Protein AF-A0A2S2Q6R9-F1 (afdb_monomer)

Organism: NCBI:txid143950

pLDDT: mean 91.14, std 13.81, range [39.69, 98.75]

Structure (mmCIF, N/CA/C/O backbone):
data_AF-A0A2S2Q6R9-F1
#
_entry.id   AF-A0A2S2Q6R9-F1
#
loop_
_atom_site.group_PDB
_atom_site.id
_atom_site.type_symbol
_atom_site.label_atom_id
_atom_site.label_alt_id
_atom_site.label_comp_id
_atom_site.label_asym_id
_atom_site.label_entity_id
_atom_site.label_seq_id
_atom_site.pdbx_PDB_ins_code
_atom_site.Cartn_x
_atom_site.Cartn_y
_atom_site.Cartn_z
_atom_site.occupancy
_atom_site.B_iso_or_equiv
_atom_site.auth_seq_id
_atom_site.auth_comp_id
_atom_site.auth_asym_id
_atom_site.auth_atom_id
_atom_site.pdbx_PDB_model_num
ATOM 1 N N . MET A 1 1 ? 4.469 3.164 -35.649 1.00 39.69 1 MET A N 1
ATOM 2 C CA . MET A 1 1 ? 3.505 2.517 -34.738 1.00 39.69 1 MET A CA 1
ATOM 3 C C . MET A 1 1 ? 4.281 2.040 -33.529 1.00 39.69 1 MET A C 1
ATOM 5 O O . MET A 1 1 ? 4.601 0.868 -33.469 1.00 39.69 1 MET A O 1
ATOM 9 N N . TRP A 1 2 ? 4.656 2.946 -32.631 1.00 42.38 2 TRP A N 1
ATOM 10 C CA . TRP A 1 2 ? 5.251 2.589 -31.345 1.00 42.38 2 TRP A CA 1
ATOM 11 C C . TRP A 1 2 ? 4.510 3.438 -30.331 1.00 42.38 2 TRP A C 1
ATOM 13 O O . TRP A 1 2 ? 4.741 4.640 -30.240 1.00 42.38 2 TRP A O 1
ATOM 23 N N . GLU A 1 3 ? 3.502 2.844 -29.703 1.00 40.44 3 GLU A N 1
ATOM 24 C CA . GLU A 1 3 ? 2.951 3.449 -28.508 1.00 40.44 3 GLU A CA 1
ATOM 25 C C . GLU A 1 3 ? 4.045 3.351 -27.454 1.00 40.44 3 GLU A C 1
ATOM 27 O O . GLU A 1 3 ? 4.473 2.261 -27.073 1.00 40.44 3 GLU A O 1
ATOM 32 N N . ASP A 1 4 ? 4.513 4.510 -27.023 1.00 45.50 4 ASP A N 1
ATOM 33 C CA . ASP A 1 4 ? 5.282 4.679 -25.805 1.00 45.50 4 ASP A CA 1
ATOM 34 C C . ASP A 1 4 ? 4.333 4.409 -24.619 1.00 45.50 4 ASP A C 1
ATOM 36 O O . ASP A 1 4 ? 3.951 5.308 -23.871 1.00 45.50 4 ASP A O 1
ATOM 40 N N . VAL A 1 5 ? 3.826 3.174 -24.503 1.00 52.44 5 VAL A N 1
ATOM 41 C CA . VAL A 1 5 ? 3.067 2.738 -23.328 1.00 52.44 5 VAL A CA 1
ATOM 42 C C . VAL A 1 5 ? 4.094 2.333 -22.292 1.00 52.44 5 VAL A C 1
ATOM 44 O O . VAL A 1 5 ? 4.348 1.154 -22.050 1.00 52.44 5 VAL A O 1
ATOM 47 N N . THR A 1 6 ? 4.721 3.327 -21.673 1.00 59.31 6 THR A N 1
ATOM 48 C CA . THR A 1 6 ? 5.344 3.104 -20.374 1.00 59.31 6 THR A CA 1
ATOM 49 C C . THR A 1 6 ? 4.232 2.625 -19.444 1.00 59.31 6 THR A C 1
ATOM 51 O O . THR A 1 6 ? 3.336 3.378 -19.061 1.00 59.31 6 THR A O 1
ATOM 54 N N . VAL A 1 7 ? 4.206 1.319 -19.161 1.00 66.38 7 VAL A N 1
ATOM 55 C CA . VAL A 1 7 ? 3.237 0.736 -18.234 1.00 66.38 7 VAL A CA 1
ATOM 56 C C . VAL A 1 7 ? 3.441 1.433 -16.894 1.00 66.38 7 VAL A C 1
ATOM 58 O O . VAL A 1 7 ? 4.464 1.264 -16.234 1.00 66.38 7 VAL A O 1
ATOM 61 N N . ALA A 1 8 ? 2.486 2.281 -16.518 1.00 85.69 8 ALA A N 1
ATOM 62 C CA . ALA A 1 8 ? 2.578 3.047 -15.290 1.00 85.69 8 ALA A 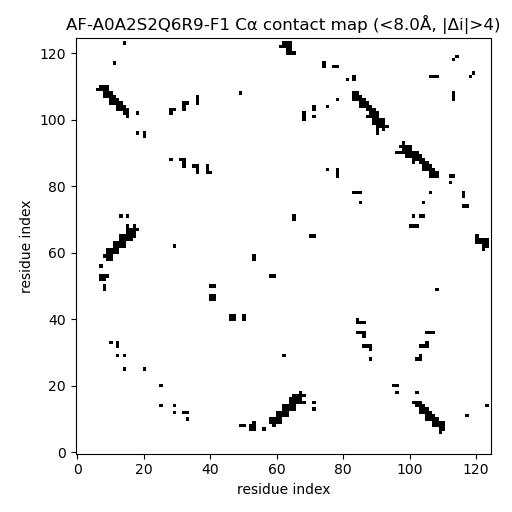CA 1
ATOM 63 C C . ALA A 1 8 ? 2.317 2.119 -14.098 1.00 85.69 8 ALA A C 1
ATOM 65 O O . ALA A 1 8 ? 1.181 1.713 -13.835 1.00 85.69 8 ALA A O 1
ATOM 66 N N . TYR A 1 9 ? 3.376 1.791 -13.365 1.00 96.06 9 TYR A N 1
ATOM 67 C CA . TYR A 1 9 ? 3.271 1.101 -12.085 1.00 96.06 9 TYR A CA 1
ATOM 68 C C . TYR A 1 9 ? 2.821 2.070 -10.992 1.00 96.06 9 TYR A C 1
ATOM 70 O O . TYR A 1 9 ? 3.076 3.278 -11.040 1.00 96.06 9 TYR A O 1
ATOM 78 N N . LYS A 1 10 ? 2.144 1.546 -9.974 1.00 97.44 10 LYS A N 1
ATOM 79 C CA . LYS A 1 10 ? 1.733 2.315 -8.800 1.00 97.44 10 LYS A CA 1
ATOM 80 C C . LYS A 1 10 ? 1.698 1.440 -7.560 1.00 97.44 10 LYS A C 1
ATOM 82 O O . LYS A 1 10 ? 1.592 0.218 -7.631 1.00 97.44 10 LYS A O 1
ATOM 87 N N . MET A 1 11 ? 1.712 2.107 -6.414 1.00 98.50 11 MET A N 1
ATOM 88 C CA . MET A 1 11 ? 1.438 1.488 -5.129 1.00 98.50 11 MET A CA 1
ATOM 89 C C . MET A 1 11 ? 0.056 1.922 -4.636 1.00 98.50 11 MET A C 1
ATOM 91 O O . MET A 1 11 ? -0.253 3.115 -4.619 1.00 98.50 11 MET A O 1
ATOM 95 N N . VAL A 1 12 ? -0.784 0.973 -4.238 1.00 98.69 12 VAL A N 1
ATOM 96 C CA . VAL A 1 12 ? -2.096 1.254 -3.643 1.00 98.69 12 VAL A CA 1
ATOM 97 C C . VAL A 1 12 ? -2.045 0.887 -2.171 1.00 98.69 12 VAL A C 1
ATOM 99 O O . VAL A 1 12 ? -1.788 -0.264 -1.838 1.00 98.69 12 VAL A O 1
ATOM 102 N N . ILE A 1 13 ? -2.288 1.864 -1.304 1.00 98.75 13 ILE A N 1
ATOM 103 C CA . ILE A 1 13 ? -2.284 1.718 0.150 1.00 98.75 13 ILE A CA 1
ATOM 104 C C . ILE A 1 13 ? -3.734 1.752 0.620 1.00 98.75 13 ILE A C 1
ATOM 106 O O . ILE A 1 13 ? -4.420 2.758 0.477 1.00 98.75 13 ILE A O 1
ATOM 110 N N . VAL A 1 14 ? -4.205 0.647 1.172 1.00 98.62 14 VAL A N 1
ATOM 111 C CA . VAL A 1 14 ? -5.545 0.477 1.718 1.00 98.62 14 VAL A CA 1
ATOM 112 C C . VAL A 1 14 ? -5.494 0.707 3.224 1.00 98.62 14 VAL A C 1
ATOM 114 O O . VAL A 1 14 ? -4.816 -0.027 3.938 1.00 98.62 14 VAL A O 1
ATOM 117 N N . MET A 1 15 ? -6.209 1.719 3.707 1.00 98.31 15 MET A N 1
ATOM 118 C CA . MET A 1 15 ? -6.267 2.099 5.118 1.00 98.31 15 MET A CA 1
ATOM 119 C C . MET A 1 15 ? -7.541 1.564 5.780 1.00 98.31 15 MET A C 1
ATOM 121 O O . MET A 1 15 ? -8.628 1.690 5.214 1.00 98.31 15 MET A O 1
ATOM 125 N N . ASN A 1 16 ? -7.427 1.003 6.985 1.00 97.31 16 ASN A N 1
ATOM 126 C CA . ASN A 1 16 ? -8.574 0.570 7.783 1.00 97.31 16 ASN A CA 1
ATOM 127 C C . ASN A 1 16 ? -9.237 1.769 8.476 1.00 97.31 16 ASN A C 1
ATOM 129 O O . ASN A 1 16 ? -8.808 2.197 9.549 1.00 97.31 16 ASN A O 1
ATOM 133 N N . THR A 1 17 ? -10.298 2.309 7.881 1.00 96.38 17 THR A N 1
ATOM 134 C CA . THR A 1 17 ? -11.014 3.461 8.448 1.00 96.38 17 THR A CA 1
ATOM 135 C C . THR A 1 17 ? -11.921 3.085 9.617 1.00 96.38 17 THR A C 1
ATOM 137 O O . THR A 1 17 ? -12.271 3.952 10.410 1.00 96.38 17 THR A O 1
ATOM 140 N N . GLY A 1 18 ? -12.228 1.796 9.805 1.00 94.88 18 GLY A N 1
ATOM 141 C CA . GLY A 1 18 ? -13.009 1.309 10.948 1.00 94.88 18 GLY A CA 1
ATOM 142 C C . GLY A 1 18 ? -12.319 1.486 12.303 1.00 94.88 18 GLY A C 1
ATOM 143 O O . GLY A 1 18 ? -12.984 1.425 13.333 1.00 94.88 18 GLY A O 1
ATOM 144 N N . LEU A 1 19 ? -11.004 1.728 12.310 1.00 93.38 19 LEU A N 1
ATOM 145 C CA . LEU A 1 19 ? -10.221 1.989 13.520 1.00 93.38 19 LEU A CA 1
ATOM 146 C C . LEU A 1 19 ? -10.263 3.457 13.973 1.00 93.38 19 LEU A C 1
ATOM 148 O O . LEU A 1 19 ? -9.716 3.764 15.025 1.00 93.38 19 LEU A O 1
ATOM 152 N N . ASN A 1 20 ? -10.878 4.362 13.198 1.00 92.56 20 ASN A N 1
ATOM 153 C CA . ASN A 1 20 ? -10.982 5.797 13.510 1.00 92.56 20 ASN A CA 1
ATOM 154 C C . ASN A 1 20 ? -9.643 6.456 13.906 1.00 92.56 20 ASN A C 1
ATOM 156 O O . ASN A 1 20 ? -9.598 7.331 14.767 1.00 92.56 20 ASN A O 1
ATOM 160 N N . MET A 1 21 ? -8.546 6.021 13.279 1.00 93.25 21 MET A N 1
ATOM 161 C CA . MET A 1 21 ? -7.201 6.534 13.550 1.00 93.25 21 MET A CA 1
ATOM 162 C C . MET A 1 21 ? -7.102 8.037 13.254 1.00 93.25 21 MET A C 1
ATOM 164 O O . MET A 1 21 ? -7.614 8.508 12.237 1.00 93.25 21 MET A O 1
ATOM 168 N N . GLY A 1 22 ? -6.375 8.785 14.089 1.00 94.00 22 GLY A N 1
ATOM 169 C CA . GLY A 1 22 ? -6.058 10.186 13.808 1.00 94.00 22 GLY A CA 1
ATOM 170 C C . GLY A 1 22 ? -5.162 10.364 12.571 1.00 94.00 22 GLY A C 1
ATOM 171 O O . GLY A 1 22 ? -4.442 9.451 12.164 1.00 94.00 22 GLY A O 1
ATOM 172 N N . ILE A 1 23 ? -5.145 11.572 11.993 1.00 95.44 23 ILE A N 1
ATOM 173 C CA . ILE A 1 23 ? -4.394 11.896 10.757 1.00 95.44 23 ILE A CA 1
ATOM 174 C C . ILE A 1 23 ? -2.907 11.526 10.871 1.00 95.44 23 ILE A C 1
ATOM 176 O O . ILE A 1 23 ? -2.342 10.932 9.953 1.00 95.44 23 ILE A O 1
ATOM 180 N N . GLY A 1 24 ? -2.272 11.828 12.009 1.00 94.75 24 GLY A N 1
ATOM 181 C CA . GLY A 1 24 ? -0.863 11.490 12.235 1.00 94.75 24 GLY A CA 1
ATOM 182 C C . GLY A 1 24 ? -0.615 9.980 12.228 1.00 94.75 24 GLY A C 1
ATOM 183 O O . GLY A 1 24 ? 0.359 9.505 11.640 1.00 94.75 24 GLY A O 1
ATOM 184 N N . LYS A 1 25 ? -1.537 9.208 12.813 1.00 91.62 25 LYS A N 1
ATOM 185 C CA . LYS A 1 25 ? -1.463 7.750 12.820 1.00 91.62 25 LYS A CA 1
ATOM 186 C C . LYS A 1 25 ? -1.666 7.186 11.416 1.00 91.62 25 LYS A C 1
ATOM 188 O O . LYS A 1 25 ? -0.850 6.383 10.981 1.00 91.62 25 LYS A O 1
ATOM 193 N N . ILE A 1 26 ? -2.670 7.664 10.679 1.00 95.56 26 ILE A N 1
ATOM 194 C CA . 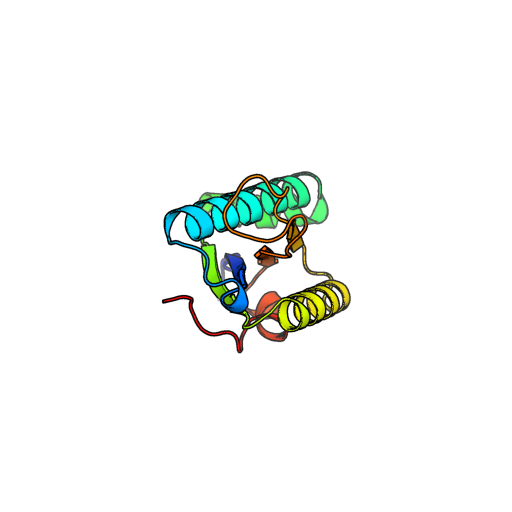ILE A 1 26 ? -2.908 7.296 9.273 1.00 95.56 26 ILE A CA 1
ATOM 195 C C . ILE A 1 26 ? -1.650 7.531 8.426 1.00 95.56 26 ILE A C 1
ATOM 197 O O . ILE A 1 26 ? -1.227 6.634 7.696 1.00 95.56 26 ILE A O 1
ATOM 201 N N . ALA A 1 27 ? -1.018 8.702 8.551 1.00 96.50 27 ALA A N 1
ATOM 202 C CA . ALA A 1 27 ? 0.200 9.033 7.813 1.00 96.50 27 ALA A CA 1
ATOM 203 C C . ALA A 1 27 ? 1.356 8.071 8.140 1.00 96.50 27 ALA A C 1
ATOM 205 O O . ALA A 1 27 ? 2.006 7.550 7.232 1.00 96.50 27 ALA A O 1
ATOM 206 N N . SER A 1 28 ? 1.573 7.776 9.427 1.00 95.38 28 SER A N 1
ATOM 207 C CA . SER A 1 28 ? 2.588 6.812 9.869 1.00 95.38 28 SER A CA 1
ATOM 208 C C . SER A 1 28 ? 2.321 5.400 9.334 1.00 95.38 28 SER A C 1
ATOM 210 O O . SER A 1 28 ? 3.233 4.767 8.805 1.00 95.38 28 SER A O 1
ATOM 212 N N . GLN A 1 29 ? 1.076 4.917 9.391 1.00 95.81 29 GLN A N 1
ATOM 213 C CA . GLN A 1 29 ? 0.719 3.586 8.887 1.00 95.81 29 GLN A CA 1
ATOM 214 C C . GLN A 1 29 ? 0.856 3.493 7.362 1.00 95.81 29 GLN A C 1
ATOM 216 O O . GLN A 1 29 ? 1.313 2.474 6.848 1.00 95.81 29 GLN A O 1
ATOM 221 N N . ALA A 1 30 ? 0.530 4.562 6.629 1.00 97.81 30 ALA A N 1
ATOM 222 C CA . ALA A 1 30 ? 0.750 4.619 5.187 1.00 97.81 30 ALA A CA 1
ATOM 223 C C . ALA A 1 30 ? 2.247 4.571 4.838 1.00 97.81 30 ALA A C 1
ATOM 225 O O . ALA A 1 30 ? 2.639 3.854 3.917 1.00 97.81 30 ALA A O 1
ATOM 226 N N . ALA A 1 31 ? 3.091 5.280 5.597 1.00 97.81 31 ALA A N 1
ATOM 227 C CA . ALA A 1 31 ? 4.541 5.232 5.431 1.00 97.81 31 ALA A CA 1
ATOM 228 C C . ALA A 1 31 ? 5.105 3.830 5.720 1.00 97.81 31 ALA A C 1
ATOM 230 O O . ALA A 1 31 ? 5.890 3.316 4.924 1.00 97.81 31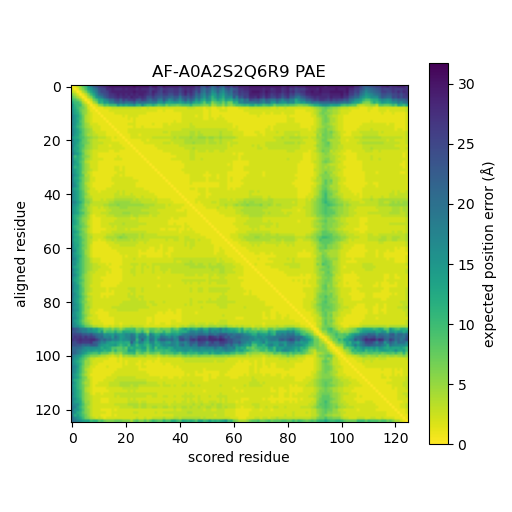 ALA A O 1
ATOM 231 N N . HIS A 1 32 ? 4.657 3.178 6.799 1.00 96.44 32 HIS A N 1
ATOM 232 C CA . HIS A 1 32 ? 5.040 1.799 7.115 1.00 96.44 32 HIS A CA 1
ATOM 233 C C . HIS A 1 32 ? 4.626 0.820 6.014 1.00 96.44 32 HIS A C 1
ATOM 235 O O . HIS A 1 32 ? 5.431 -0.015 5.607 1.00 96.44 32 HIS A O 1
ATOM 241 N N . ALA A 1 33 ? 3.399 0.941 5.499 1.00 97.94 33 ALA A N 1
ATOM 242 C CA . ALA A 1 33 ? 2.907 0.082 4.427 1.00 97.94 33 ALA A CA 1
ATOM 243 C C . ALA A 1 33 ? 3.742 0.249 3.152 1.00 97.94 33 ALA A C 1
ATOM 245 O O . ALA A 1 33 ? 4.114 -0.738 2.518 1.00 97.94 33 ALA A O 1
ATOM 246 N N . ALA A 1 34 ? 4.067 1.497 2.802 1.00 98.44 34 ALA A N 1
ATOM 247 C CA . ALA A 1 34 ? 4.855 1.802 1.620 1.00 98.44 34 ALA A CA 1
ATOM 248 C C . ALA A 1 34 ? 6.289 1.276 1.718 1.00 98.44 34 ALA A C 1
ATOM 250 O O . ALA A 1 34 ? 6.772 0.655 0.774 1.00 98.44 34 ALA A O 1
ATOM 251 N N . LEU A 1 35 ? 6.958 1.503 2.852 1.00 98.19 35 LEU A N 1
ATOM 252 C CA . LEU A 1 35 ? 8.331 1.053 3.060 1.00 98.19 35 LEU A CA 1
ATOM 253 C C . LEU A 1 35 ? 8.416 -0.475 3.143 1.00 98.19 35 LEU A C 1
ATOM 255 O O . LEU A 1 35 ? 9.259 -1.071 2.483 1.00 98.19 35 LEU A O 1
ATOM 259 N N . GLY A 1 36 ? 7.511 -1.112 3.892 1.00 98.12 36 GLY A N 1
ATOM 260 C CA . GLY A 1 36 ? 7.478 -2.570 4.004 1.00 98.12 36 GLY A CA 1
ATOM 261 C C . GLY A 1 36 ? 7.261 -3.248 2.653 1.00 98.12 36 GLY A C 1
ATOM 262 O O . GLY A 1 36 ? 7.959 -4.200 2.318 1.00 98.12 36 GLY A O 1
ATOM 263 N N . LEU A 1 37 ? 6.356 -2.716 1.826 1.00 98.50 37 LEU A N 1
ATOM 264 C CA . LEU A 1 37 ? 6.166 -3.225 0.471 1.00 98.50 37 LEU A CA 1
ATOM 265 C C . LEU A 1 37 ? 7.370 -2.948 -0.438 1.00 98.50 37 LEU A C 1
ATOM 267 O O . LEU A 1 37 ? 7.723 -3.802 -1.246 1.00 98.50 37 LEU A O 1
ATOM 271 N N . TYR A 1 38 ? 8.004 -1.781 -0.316 1.00 98.31 38 TYR A N 1
ATOM 272 C CA . TYR A 1 38 ? 9.198 -1.460 -1.094 1.00 98.31 38 TYR A CA 1
ATOM 273 C C . TYR A 1 38 ? 10.326 -2.468 -0.848 1.00 98.31 38 TYR A C 1
ATOM 275 O O . TYR A 1 38 ? 10.882 -2.987 -1.813 1.00 98.31 38 TYR A O 1
ATOM 283 N N . GLU A 1 39 ? 10.618 -2.803 0.413 1.00 98.12 39 GLU A N 1
ATOM 284 C CA . GLU A 1 39 ? 11.637 -3.811 0.740 1.00 98.12 39 GLU A CA 1
ATOM 285 C C . GLU A 1 39 ? 11.259 -5.199 0.194 1.00 98.12 39 GLU A C 1
ATOM 287 O O . GLU A 1 39 ? 12.089 -5.848 -0.438 1.00 98.12 39 GLU A O 1
ATOM 292 N N . VAL A 1 40 ? 9.984 -5.605 0.299 1.00 96.75 40 VAL A N 1
ATOM 293 C CA . VAL A 1 40 ? 9.496 -6.869 -0.295 1.00 96.75 40 VAL A CA 1
ATOM 294 C C . VAL A 1 40 ? 9.720 -6.925 -1.811 1.00 96.75 40 VAL A C 1
ATOM 296 O O . VAL A 1 40 ? 10.089 -7.970 -2.343 1.00 96.75 40 VAL A O 1
ATOM 299 N N . ILE A 1 41 ? 9.482 -5.828 -2.537 1.00 97.44 41 ILE A N 1
ATOM 300 C CA . ILE A 1 41 ? 9.675 -5.788 -3.998 1.00 97.44 41 ILE A CA 1
ATOM 301 C C . ILE A 1 41 ? 11.160 -5.741 -4.349 1.00 97.44 41 ILE A C 1
ATOM 303 O O . ILE A 1 41 ? 11.585 -6.379 -5.306 1.00 97.44 41 ILE A O 1
ATOM 307 N N . LYS A 1 42 ? 11.961 -5.003 -3.580 1.00 97.06 42 LYS A N 1
ATOM 308 C CA . LYS A 1 42 ? 13.400 -4.852 -3.809 1.00 97.06 42 LYS A CA 1
ATOM 309 C C . LYS A 1 42 ? 14.151 -6.184 -3.716 1.00 97.06 42 LYS A C 1
ATOM 311 O O . LYS A 1 42 ? 15.137 -6.371 -4.422 1.00 97.06 42 LYS A O 1
ATOM 316 N N . GLU A 1 43 ? 13.674 -7.114 -2.892 1.00 96.00 43 GLU A N 1
ATOM 317 C CA . GLU A 1 43 ? 14.213 -8.477 -2.785 1.00 96.00 43 GLU A CA 1
ATOM 318 C C . GLU A 1 43 ? 13.785 -9.402 -3.945 1.00 96.00 43 GLU A C 1
ATOM 320 O O . GLU A 1 43 ? 14.337 -10.491 -4.115 1.00 96.00 43 GLU A O 1
ATOM 325 N N . ARG A 1 44 ? 12.827 -8.979 -4.779 1.00 95.31 44 ARG A N 1
ATOM 326 C CA . ARG A 1 44 ? 12.299 -9.755 -5.906 1.00 95.31 44 ARG A CA 1
ATOM 327 C C . ARG A 1 44 ? 12.956 -9.369 -7.226 1.00 95.31 44 ARG A C 1
ATOM 329 O O . ARG A 1 44 ? 12.602 -8.376 -7.859 1.00 95.31 44 ARG A O 1
ATOM 336 N N . ALA A 1 45 ? 13.871 -10.219 -7.691 1.00 94.62 45 ALA A N 1
ATOM 337 C CA . ALA A 1 45 ? 14.572 -10.028 -8.962 1.00 94.62 45 ALA A CA 1
ATOM 338 C C . ALA A 1 45 ? 13.621 -9.904 -10.168 1.00 94.62 45 ALA A C 1
ATOM 340 O O . ALA A 1 45 ? 13.892 -9.130 -11.083 1.00 94.62 45 ALA A O 1
ATOM 341 N N . ASP A 1 46 ? 12.487 -10.615 -10.149 1.00 95.50 46 ASP A N 1
ATOM 342 C CA . ASP A 1 46 ? 11.486 -10.588 -11.219 1.00 95.50 46 ASP A CA 1
ATOM 343 C C . ASP A 1 46 ? 10.733 -9.251 -11.333 1.00 95.50 46 ASP A C 1
ATOM 345 O O . ASP A 1 46 ? 10.126 -8.986 -12.366 1.00 95.50 46 ASP A O 1
ATOM 349 N N . LEU A 1 47 ? 10.815 -8.387 -10.315 1.00 95.50 47 LEU A N 1
ATOM 350 C CA . LEU A 1 47 ? 10.164 -7.072 -10.276 1.00 95.50 47 LEU A CA 1
ATOM 351 C C . LEU A 1 47 ? 11.155 -5.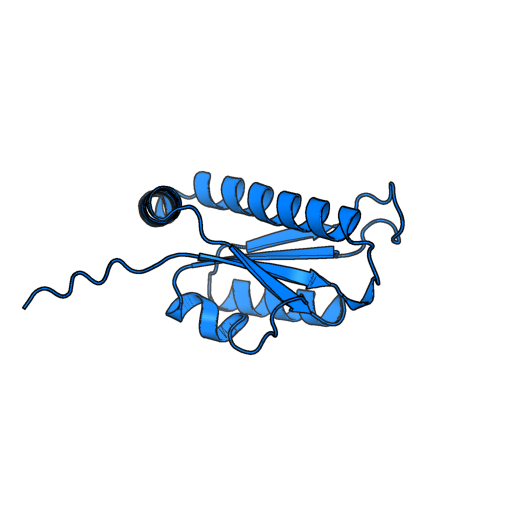905 -10.330 1.00 95.50 47 LEU A C 1
ATOM 353 O O . LEU A 1 47 ? 10.755 -4.749 -10.202 1.00 95.50 47 LEU A O 1
ATOM 357 N N . SER A 1 48 ? 12.450 -6.177 -10.512 1.00 95.06 48 SER A N 1
ATOM 358 C CA . SER A 1 48 ? 13.492 -5.144 -10.472 1.00 95.06 48 SER A CA 1
ATOM 359 C C . SER A 1 48 ? 13.266 -4.041 -11.515 1.00 95.06 48 SER A C 1
ATOM 361 O O . SER A 1 48 ? 13.392 -2.858 -11.193 1.00 95.06 48 SER A O 1
ATOM 363 N N . ASN A 1 49 ? 12.866 -4.413 -12.735 1.00 95.38 49 ASN A N 1
ATOM 364 C CA . ASN A 1 49 ? 12.562 -3.456 -13.799 1.00 95.38 49 ASN A CA 1
ATOM 365 C C . ASN A 1 49 ? 11.302 -2.630 -13.486 1.00 95.38 49 ASN A C 1
ATOM 367 O O . ASN A 1 49 ? 11.322 -1.407 -13.605 1.00 95.38 49 ASN A O 1
ATOM 371 N N . ASP A 1 50 ? 10.236 -3.283 -13.015 1.00 95.88 50 ASP A N 1
ATOM 372 C CA . ASP A 1 50 ? 8.983 -2.624 -12.621 1.00 95.88 50 ASP A CA 1
ATOM 373 C C . ASP A 1 50 ? 9.225 -1.590 -11.511 1.00 95.88 50 ASP A C 1
ATOM 375 O O . ASP A 1 50 ? 8.692 -0.477 -11.548 1.00 95.88 50 ASP A O 1
ATOM 379 N N . LEU A 1 51 ? 10.074 -1.939 -10.538 1.00 96.56 51 LEU A N 1
ATOM 380 C CA . LEU A 1 51 ? 10.468 -1.053 -9.450 1.00 96.56 51 LEU A CA 1
ATOM 381 C C . LEU A 1 51 ? 11.292 0.141 -9.952 1.00 96.56 51 LEU A C 1
ATOM 383 O O . LEU A 1 51 ? 11.054 1.261 -9.497 1.00 96.56 51 LEU A O 1
ATOM 387 N N . SER A 1 52 ? 12.222 -0.068 -10.895 1.00 95.75 52 SER A N 1
ATOM 388 C CA . SER A 1 52 ? 12.999 1.027 -11.505 1.00 95.75 52 SER A CA 1
ATOM 389 C C . SER A 1 52 ? 12.085 2.014 -12.223 1.00 95.75 52 SER A C 1
ATOM 391 O O . SER A 1 52 ? 12.120 3.207 -11.928 1.00 95.75 52 SER A O 1
ATOM 393 N N . ILE A 1 53 ? 11.181 1.510 -13.071 1.00 95.25 53 ILE A N 1
ATOM 394 C CA . ILE A 1 53 ? 10.196 2.328 -13.790 1.00 95.25 53 ILE A CA 1
ATOM 395 C C . ILE A 1 53 ? 9.327 3.109 -12.801 1.00 95.25 53 ILE A C 1
ATOM 397 O O . ILE A 1 53 ? 9.069 4.295 -12.998 1.00 95.25 53 ILE A O 1
ATOM 401 N N . TRP A 1 54 ? 8.863 2.480 -11.720 1.00 96.44 54 TRP A N 1
ATOM 402 C CA . TRP A 1 54 ? 8.075 3.178 -10.704 1.00 96.44 54 TRP A CA 1
ATOM 403 C C . TRP A 1 54 ? 8.867 4.282 -9.992 1.00 96.44 54 TRP A C 1
ATOM 405 O O . TRP A 1 54 ? 8.318 5.361 -9.758 1.00 96.44 54 TRP A O 1
ATOM 415 N N . ASN A 1 55 ? 10.140 4.039 -9.665 1.00 95.62 55 ASN A N 1
ATOM 416 C CA . ASN A 1 55 ? 11.026 5.021 -9.034 1.00 95.62 55 ASN A CA 1
ATOM 417 C C . ASN A 1 55 ? 11.295 6.223 -9.949 1.00 95.62 55 ASN A C 1
ATOM 419 O O . ASN A 1 55 ? 11.197 7.366 -9.506 1.00 95.62 55 ASN A O 1
ATOM 423 N N . 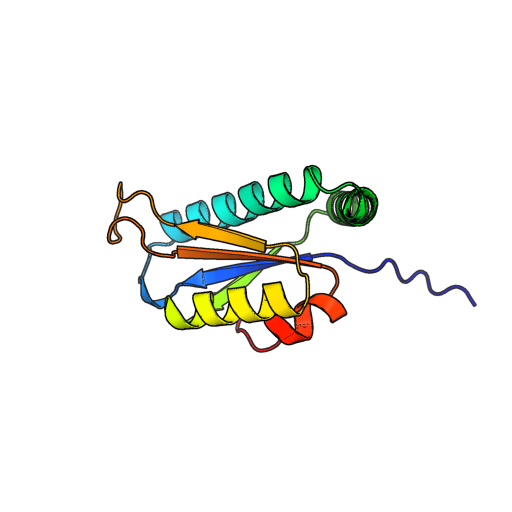GLU A 1 56 ? 11.567 5.974 -11.229 1.00 94.75 56 GLU A N 1
ATOM 424 C CA . GLU A 1 56 ? 11.780 7.014 -12.244 1.00 94.75 56 GLU A CA 1
ATOM 425 C C . GLU A 1 56 ? 10.503 7.829 -12.506 1.00 94.75 56 GLU A C 1
ATOM 427 O O . GLU A 1 56 ? 10.567 9.035 -12.737 1.00 94.75 56 GLU A O 1
ATOM 432 N N . ASN A 1 57 ? 9.329 7.207 -12.356 1.00 91.81 57 ASN A N 1
ATOM 433 C CA . ASN A 1 57 ? 8.020 7.853 -12.496 1.00 91.81 57 ASN A CA 1
ATOM 434 C C . ASN A 1 57 ? 7.487 8.478 -11.190 1.00 91.81 57 ASN A C 1
ATOM 436 O O . ASN A 1 57 ? 6.274 8.583 -10.978 1.00 91.81 57 ASN A O 1
ATOM 440 N N . GLY A 1 58 ? 8.380 8.893 -10.286 1.00 92.81 58 GLY A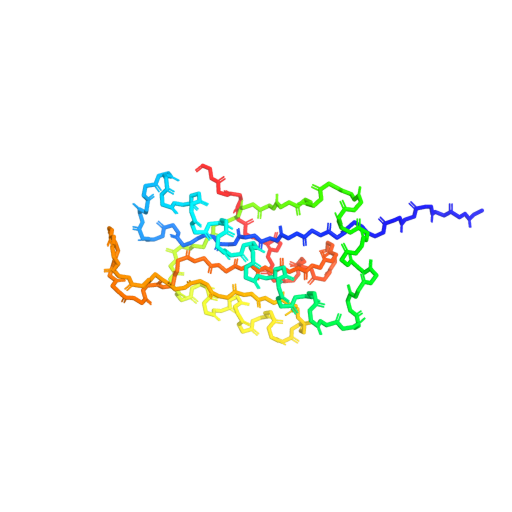 N 1
ATOM 441 C CA . GLY A 1 58 ? 8.029 9.649 -9.078 1.00 92.81 58 GLY A CA 1
ATOM 442 C C . GLY A 1 58 ? 7.347 8.826 -7.982 1.00 92.81 58 GLY A C 1
ATOM 443 O O . GLY A 1 58 ? 6.738 9.386 -7.066 1.00 92.81 58 GLY A O 1
ATOM 444 N N . SER A 1 59 ? 7.432 7.497 -8.058 1.00 95.88 59 SER A N 1
ATOM 445 C CA . SER A 1 59 ? 6.987 6.573 -7.018 1.00 95.88 59 SER A CA 1
ATOM 446 C C . SER A 1 59 ? 5.523 6.775 -6.602 1.00 95.88 59 SER A C 1
ATOM 448 O O . SER A 1 59 ? 5.217 6.891 -5.406 1.00 95.88 59 SER A O 1
ATOM 450 N N . ARG A 1 60 ? 4.607 6.830 -7.581 1.00 96.25 60 ARG A N 1
ATOM 451 C CA . ARG A 1 60 ? 3.171 7.100 -7.383 1.00 96.25 60 ARG A CA 1
ATOM 452 C C . ARG A 1 60 ? 2.536 6.181 -6.332 1.00 96.25 60 ARG A C 1
ATOM 454 O O . ARG A 1 60 ? 2.601 4.954 -6.446 1.00 96.25 60 ARG A O 1
ATOM 461 N N . LYS A 1 61 ? 1.848 6.787 -5.359 1.00 97.75 61 LYS A N 1
ATOM 462 C CA . LYS A 1 61 ? 1.077 6.110 -4.302 1.00 97.75 61 LYS A CA 1
ATOM 463 C C . LYS A 1 61 ? -0.363 6.614 -4.315 1.00 97.75 61 LYS A C 1
ATOM 465 O O . LYS A 1 61 ? -0.592 7.809 -4.476 1.00 97.75 61 LYS A O 1
ATOM 470 N N . ILE A 1 62 ? -1.326 5.715 -4.149 1.00 97.88 62 ILE A N 1
ATOM 471 C CA . ILE A 1 62 ? -2.751 6.044 -4.041 1.00 97.88 62 ILE A CA 1
ATOM 472 C C . ILE A 1 62 ? -3.265 5.473 -2.729 1.00 97.88 62 ILE A C 1
ATOM 474 O O . ILE A 1 62 ? -3.127 4.274 -2.496 1.00 97.88 62 ILE A O 1
ATOM 478 N N . VAL A 1 63 ? -3.868 6.314 -1.891 1.00 98.50 63 VAL A N 1
ATOM 479 C CA . VAL A 1 63 ? -4.440 5.880 -0.614 1.00 98.50 63 VAL A CA 1
ATOM 480 C C . VAL A 1 63 ? -5.949 5.701 -0.762 1.00 98.50 63 VAL A C 1
ATOM 482 O O . VAL A 1 63 ? -6.662 6.612 -1.186 1.00 98.50 63 VAL A O 1
ATOM 485 N N . VAL A 1 64 ? -6.430 4.508 -0.436 1.00 98.62 64 VAL A N 1
ATOM 486 C CA . VAL A 1 64 ? -7.836 4.098 -0.503 1.00 98.62 64 VAL A CA 1
ATOM 487 C C . VAL A 1 64 ? -8.294 3.560 0.848 1.00 98.62 64 VAL A C 1
ATOM 489 O O . VAL A 1 64 ? -7.478 3.269 1.719 1.00 98.62 64 VAL A O 1
ATOM 492 N N . GLU A 1 65 ? -9.600 3.422 1.036 1.00 97.94 65 GLU A N 1
ATOM 493 C CA . GLU A 1 65 ? -10.189 2.976 2.302 1.00 97.94 65 GLU A CA 1
ATOM 494 C C . GLU A 1 65 ? -10.754 1.547 2.242 1.00 97.94 65 GLU A C 1
ATOM 496 O O . GLU A 1 65 ? -11.364 1.129 1.254 1.00 97.94 65 GLU A O 1
ATOM 501 N N . ALA A 1 66 ? -10.600 0.824 3.351 1.00 97.81 66 ALA A N 1
ATOM 502 C CA . ALA A 1 66 ? -11.346 -0.377 3.711 1.00 97.81 66 ALA A CA 1
ATOM 503 C C . ALA A 1 66 ? -12.081 -0.126 5.032 1.00 97.81 66 ALA A C 1
ATOM 505 O O . ALA A 1 66 ? -11.568 0.568 5.909 1.00 97.81 66 ALA A O 1
ATOM 506 N N . LYS A 1 67 ? -13.283 -0.688 5.199 1.00 96.50 67 LYS A N 1
ATOM 507 C CA . LYS A 1 67 ? -14.148 -0.321 6.332 1.00 96.50 67 LYS A CA 1
ATOM 508 C C . LYS A 1 67 ? -13.767 -1.011 7.637 1.00 96.50 67 LYS A C 1
ATOM 510 O O . LYS A 1 67 ? -14.233 -0.593 8.690 1.00 96.50 67 LYS A O 1
ATOM 515 N N . ASN A 1 68 ? -13.034 -2.118 7.567 1.00 95.06 68 ASN A N 1
ATOM 516 C CA . ASN A 1 68 ? -12.685 -2.948 8.714 1.00 95.06 68 ASN A CA 1
ATOM 517 C C . ASN A 1 68 ? -11.581 -3.958 8.349 1.00 95.06 68 ASN A C 1
ATOM 519 O O . ASN A 1 68 ? -11.209 -4.130 7.186 1.00 95.06 68 ASN A O 1
ATOM 523 N N . THR A 1 69 ? -11.112 -4.691 9.358 1.00 94.38 69 THR A N 1
ATOM 524 C CA . THR A 1 69 ? -10.105 -5.754 9.226 1.00 94.38 69 THR A CA 1
ATOM 525 C C . THR A 1 69 ? -10.536 -6.880 8.284 1.00 94.38 69 THR A C 1
ATOM 527 O O . THR A 1 69 ? -9.711 -7.428 7.558 1.00 94.38 69 THR A O 1
ATOM 530 N N . PHE A 1 70 ? -11.823 -7.234 8.257 1.00 95.19 70 PHE A N 1
ATOM 531 C CA . PHE A 1 70 ? -12.321 -8.310 7.399 1.00 95.19 70 PHE A CA 1
ATOM 532 C C . PHE A 1 70 ? -12.209 -7.957 5.910 1.00 95.19 70 PHE A C 1
ATOM 534 O O . PHE A 1 70 ? -11.821 -8.805 5.104 1.00 95.19 70 PHE A O 1
ATOM 541 N N . ASP A 1 71 ? -12.461 -6.698 5.546 1.00 97.19 71 ASP A N 1
ATOM 542 C CA . ASP A 1 71 ? -12.232 -6.197 4.189 1.00 97.19 71 ASP A CA 1
ATOM 543 C C . ASP A 1 71 ? -10.744 -6.284 3.806 1.00 97.19 71 ASP A C 1
ATOM 545 O O . ASP A 1 71 ? -10.422 -6.740 2.707 1.00 97.19 71 ASP A O 1
ATOM 549 N N . LEU A 1 72 ? -9.826 -5.938 4.719 1.00 97.44 72 LEU A N 1
ATOM 550 C CA . LEU A 1 72 ? -8.384 -6.088 4.481 1.00 97.44 72 LEU A CA 1
ATOM 551 C C . LEU A 1 72 ? -7.973 -7.554 4.277 1.00 97.44 72 LEU A C 1
ATOM 553 O O . LEU A 1 72 ? -7.231 -7.860 3.346 1.00 97.44 72 LEU A O 1
ATOM 557 N N . VAL A 1 73 ? -8.491 -8.484 5.084 1.00 96.38 73 VAL A N 1
ATOM 558 C CA . VAL A 1 73 ? -8.210 -9.927 4.937 1.00 96.38 73 VAL A CA 1
ATOM 559 C C . VAL A 1 73 ? -8.699 -10.463 3.585 1.00 96.38 73 VAL A C 1
ATOM 561 O O . VAL A 1 73 ? -8.003 -11.253 2.934 1.00 96.38 73 VAL A O 1
ATOM 564 N N . LYS A 1 74 ? -9.869 -10.010 3.118 1.00 97.75 74 LYS A N 1
ATOM 565 C CA . LYS A 1 74 ? -10.368 -10.339 1.774 1.00 97.75 74 LYS A CA 1
ATOM 566 C C . LYS A 1 74 ? -9.443 -9.817 0.682 1.00 97.75 74 LYS A C 1
ATOM 568 O O . LYS A 1 74 ? -9.135 -10.560 -0.248 1.00 97.75 74 LYS A O 1
ATOM 573 N N . LEU A 1 75 ? -8.975 -8.576 0.807 1.00 98.19 75 LEU A N 1
ATOM 574 C CA . LEU A 1 75 ? -8.041 -7.979 -0.147 1.00 98.19 75 LEU A CA 1
ATOM 575 C C . LEU A 1 75 ? -6.702 -8.722 -0.167 1.00 98.19 75 LEU A C 1
ATOM 577 O O . LEU A 1 75 ? -6.210 -9.015 -1.250 1.00 98.19 75 LEU A O 1
ATOM 581 N N . CYS A 1 76 ? -6.154 -9.121 0.986 1.00 96.44 76 CYS A N 1
ATOM 582 C CA . CYS A 1 76 ? -4.966 -9.982 1.047 1.00 96.44 76 CYS A CA 1
ATOM 583 C C . CYS A 1 76 ? -5.172 -11.294 0.286 1.00 96.44 76 CYS A C 1
ATOM 585 O O . CYS A 1 76 ? -4.298 -11.732 -0.460 1.00 96.44 76 CYS A O 1
ATOM 587 N N . SER A 1 77 ? -6.333 -11.924 0.466 1.00 97.38 77 SER A N 1
ATOM 588 C CA . SER A 1 77 ? -6.668 -13.180 -0.213 1.00 97.38 77 SER A CA 1
ATOM 589 C C . SER A 1 77 ? -6.768 -12.986 -1.730 1.00 97.38 77 SER A C 1
ATOM 591 O O . SER A 1 77 ? -6.227 -13.789 -2.486 1.00 97.38 77 SER A O 1
ATOM 593 N N . ALA A 1 78 ? -7.384 -11.889 -2.178 1.00 97.69 78 ALA A N 1
ATOM 594 C CA . ALA A 1 78 ? -7.450 -11.526 -3.591 1.00 97.69 78 ALA A CA 1
ATOM 595 C C . ALA A 1 78 ? -6.060 -11.209 -4.169 1.00 97.69 78 ALA A C 1
ATOM 597 O O . ALA A 1 78 ? 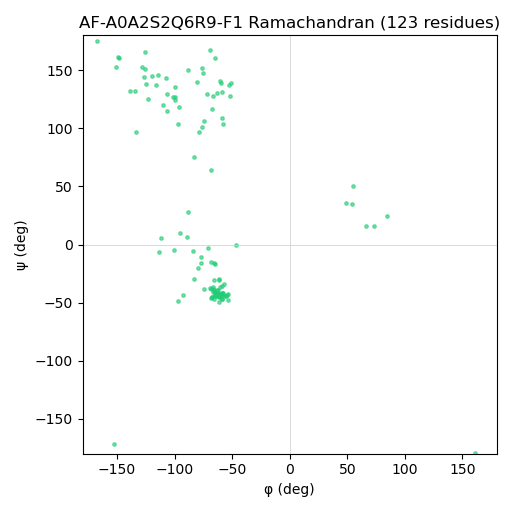-5.713 -11.699 -5.238 1.00 97.69 78 ALA A O 1
ATOM 598 N N . GLY A 1 79 ? -5.226 -10.459 -3.448 1.00 97.50 79 GLY A N 1
ATOM 599 C CA . GLY A 1 79 ? -3.854 -10.164 -3.857 1.00 97.50 79 GLY A CA 1
ATOM 600 C C . GLY A 1 79 ? -3.000 -11.416 -4.030 1.00 97.50 79 GLY A C 1
ATOM 601 O O . GLY A 1 79 ? -2.325 -11.552 -5.046 1.00 97.50 79 GLY A O 1
ATOM 602 N N . LYS A 1 80 ? -3.099 -12.372 -3.094 1.00 96.81 80 LYS A N 1
ATOM 603 C CA . LYS A 1 80 ? -2.465 -13.696 -3.220 1.00 96.81 80 LYS A CA 1
ATOM 604 C C . LYS A 1 80 ? -2.949 -14.442 -4.463 1.00 96.81 80 LYS A C 1
ATOM 606 O O . LYS A 1 80 ? -2.128 -14.965 -5.207 1.00 96.81 80 LYS A O 1
ATOM 611 N N . LEU A 1 81 ? -4.262 -14.467 -4.703 1.00 97.69 81 LEU A N 1
ATOM 612 C CA . LEU A 1 81 ? -4.856 -15.131 -5.869 1.00 97.69 81 LEU A CA 1
ATOM 613 C C . LEU A 1 81 ? -4.362 -14.532 -7.196 1.00 97.69 81 LEU A C 1
ATOM 615 O O . LEU A 1 81 ? -4.140 -15.265 -8.154 1.00 97.69 81 LEU A O 1
ATOM 619 N N . HIS A 1 82 ? -4.163 -13.213 -7.239 1.00 97.00 82 HIS A N 1
ATOM 620 C CA . HIS A 1 82 ? -3.655 -12.488 -8.406 1.00 97.00 82 HIS A CA 1
ATOM 621 C C . HIS A 1 82 ? -2.118 -12.384 -8.461 1.00 97.00 82 HIS A C 1
ATOM 623 O O . HIS A 1 82 ? -1.593 -11.702 -9.338 1.00 97.00 82 HIS A O 1
ATOM 629 N N . ASN A 1 83 ? -1.395 -13.053 -7.554 1.00 96.12 83 ASN A N 1
ATOM 630 C CA . ASN A 1 83 ? 0.068 -13.020 -7.446 1.00 96.12 83 ASN A CA 1
ATOM 631 C C . ASN A 1 83 ? 0.662 -11.598 -7.337 1.00 96.12 83 ASN A C 1
ATOM 633 O O . ASN A 1 83 ? 1.744 -11.313 -7.855 1.00 96.12 83 ASN A O 1
ATOM 637 N N . LEU A 1 84 ? -0.054 -10.690 -6.669 1.00 97.50 84 LEU A N 1
ATOM 63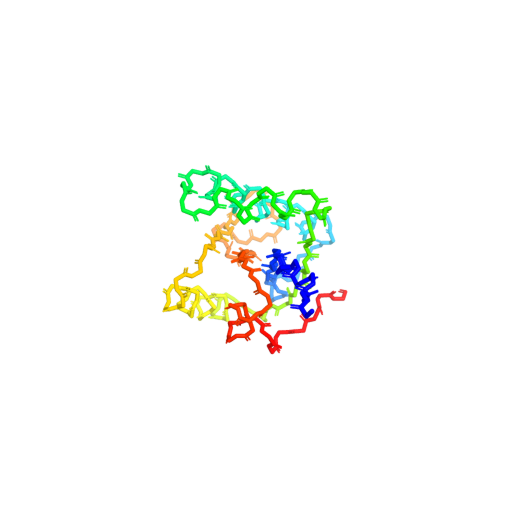8 C CA . LEU A 1 84 ? 0.404 -9.319 -6.459 1.00 97.50 84 LEU A CA 1
ATOM 639 C C . LEU A 1 84 ? 1.393 -9.246 -5.289 1.00 97.50 84 LEU A C 1
ATOM 641 O O . LEU A 1 84 ? 1.146 -9.859 -4.249 1.00 97.50 84 LEU A O 1
ATOM 645 N N . PRO A 1 85 ? 2.468 -8.451 -5.392 1.00 97.69 85 PRO A N 1
ATOM 646 C CA . PRO A 1 85 ? 3.269 -8.061 -4.238 1.00 97.69 85 PRO A CA 1
ATOM 647 C C . PRO A 1 85 ? 2.420 -7.241 -3.266 1.00 97.69 85 PRO A C 1
ATOM 649 O O . PRO A 1 85 ? 1.760 -6.279 -3.676 1.00 97.69 85 PRO A O 1
ATOM 652 N N . PHE A 1 86 ? 2.443 -7.603 -1.984 1.00 98.12 86 PHE A N 1
ATOM 653 C CA . PHE A 1 86 ? 1.733 -6.863 -0.946 1.00 98.12 86 PHE A CA 1
ATOM 654 C C . PHE A 1 86 ? 2.441 -6.910 0.405 1.00 98.12 86 PHE A C 1
ATOM 656 O O . PHE A 1 86 ? 3.255 -7.795 0.664 1.00 98.12 86 PHE A O 1
ATOM 663 N N . PHE A 1 87 ? 2.096 -5.963 1.274 1.00 98.19 87 PHE A N 1
ATOM 664 C CA . PHE A 1 87 ? 2.598 -5.899 2.644 1.00 98.19 87 PHE A CA 1
ATOM 665 C C . PHE A 1 87 ? 1.483 -5.516 3.617 1.00 98.19 87 PHE A C 1
ATOM 667 O O . PHE A 1 87 ? 0.747 -4.556 3.377 1.00 98.19 87 PHE A O 1
ATOM 674 N N . CYS A 1 88 ? 1.367 -6.262 4.717 1.00 96.56 88 CYS A N 1
ATOM 675 C CA . CYS A 1 88 ? 0.367 -6.039 5.759 1.00 96.56 88 CYS A CA 1
ATOM 676 C C . CYS A 1 88 ? 0.998 -5.329 6.955 1.00 96.56 88 CYS A C 1
ATOM 678 O O . CYS A 1 88 ? 1.951 -5.838 7.541 1.00 96.56 88 CYS A O 1
ATOM 680 N N . VAL A 1 89 ? 0.413 -4.214 7.376 1.00 95.56 89 VAL A N 1
ATOM 681 C CA . VAL A 1 89 ? 0.831 -3.486 8.573 1.00 95.56 89 VAL A CA 1
ATOM 682 C C . VAL A 1 89 ? -0.089 -3.836 9.732 1.00 95.56 89 VAL A C 1
ATOM 684 O O . VAL A 1 89 ? -1.307 -3.700 9.631 1.00 95.56 89 VAL A O 1
ATOM 687 N N . HIS A 1 90 ? 0.507 -4.261 10.839 1.00 91.88 90 HIS A N 1
ATOM 688 C CA . HIS A 1 90 ? -0.190 -4.447 12.105 1.00 91.88 90 HIS A CA 1
ATOM 689 C C . HIS A 1 90 ? 0.388 -3.472 13.123 1.00 91.88 90 HIS A C 1
ATOM 691 O O . HIS A 1 90 ? 1.605 -3.279 13.176 1.00 91.88 90 HIS A O 1
ATOM 697 N N . ASP A 1 91 ? -0.472 -2.842 13.918 1.00 79.81 91 ASP A N 1
ATOM 698 C CA . ASP A 1 91 ? -0.001 -1.946 14.965 1.00 79.81 91 ASP A CA 1
ATOM 699 C C . ASP A 1 91 ? 0.633 -2.735 16.109 1.00 79.81 91 ASP A C 1
ATOM 701 O O . ASP A 1 91 ? 0.019 -3.655 16.644 1.00 79.81 91 ASP A O 1
ATOM 705 N N . ALA A 1 92 ? 1.841 -2.358 16.525 1.00 67.75 92 ALA A N 1
ATOM 706 C CA . ALA A 1 92 ? 2.528 -3.016 17.636 1.00 67.75 92 ALA A CA 1
ATOM 707 C C . ALA A 1 92 ? 1.892 -2.726 19.015 1.00 67.75 92 ALA A C 1
ATOM 709 O O . ALA A 1 92 ? 2.354 -3.271 20.014 1.00 67.75 92 ALA A O 1
ATOM 710 N N . GLY A 1 93 ? 0.848 -1.888 19.096 1.00 57.34 93 GLY A N 1
ATOM 711 C CA . GLY A 1 93 ? 0.109 -1.644 20.337 1.00 57.34 93 GLY A CA 1
ATOM 712 C C . GLY A 1 93 ? 0.724 -0.580 21.245 1.00 57.34 93 GLY A C 1
ATOM 713 O O . GLY A 1 93 ? 0.496 -0.594 22.448 1.00 57.34 93 GLY A O 1
ATOM 714 N N . LEU A 1 94 ? 1.505 0.349 20.685 1.00 54.78 94 LEU A N 1
ATOM 715 C CA . LEU A 1 94 ? 2.110 1.467 21.426 1.00 54.78 94 LEU A CA 1
ATOM 716 C C . LEU A 1 94 ? 1.279 2.766 21.339 1.00 54.78 94 LEU A C 1
ATOM 718 O O . LEU A 1 94 ? 1.772 3.833 21.697 1.00 54.78 94 LEU A O 1
ATOM 722 N N . THR A 1 95 ? 0.050 2.709 20.807 1.00 54.78 95 THR A N 1
ATOM 723 C CA . THR A 1 95 ? -0.775 3.890 20.468 1.00 54.78 95 THR A CA 1
ATOM 724 C C . THR A 1 95 ? -2.288 3.597 20.515 1.00 54.78 95 THR A C 1
ATOM 726 O O . THR A 1 95 ? -2.686 2.518 20.921 1.00 54.78 95 THR A O 1
ATOM 729 N N . GLU A 1 96 ? -3.102 4.558 20.059 1.00 54.88 96 GLU A N 1
ATOM 730 C CA . GLU A 1 96 ? -4.578 4.692 20.046 1.00 54.88 96 GLU A CA 1
ATOM 731 C C . GLU A 1 96 ? -5.447 3.496 19.572 1.00 54.88 96 GLU A C 1
ATOM 733 O O . GLU A 1 96 ? -6.669 3.618 19.568 1.00 54.88 96 GLU A O 1
ATOM 738 N N . VAL A 1 97 ? -4.876 2.358 19.165 1.00 62.00 97 VAL A N 1
ATOM 739 C CA . VAL A 1 97 ? -5.609 1.172 18.678 1.00 62.00 97 VAL A CA 1
ATOM 740 C C . VAL A 1 97 ? -5.163 -0.089 19.412 1.00 62.00 97 VAL A C 1
ATOM 742 O O . VAL A 1 97 ? -4.020 -0.180 19.857 1.00 62.00 97 VAL A O 1
ATOM 745 N N . GLU A 1 98 ? -6.056 -1.079 19.500 1.00 68.38 98 GLU A N 1
ATOM 746 C CA . GLU A 1 98 ? -5.753 -2.362 20.138 1.00 68.38 98 GLU A CA 1
ATOM 747 C C . GLU A 1 98 ? -4.476 -2.987 19.545 1.00 68.38 98 GLU A C 1
ATOM 749 O O . GLU A 1 98 ? -4.308 -2.986 18.313 1.00 68.38 98 GLU A O 1
ATOM 754 N N . PRO A 1 99 ? -3.580 -3.543 20.379 1.00 71.81 99 PRO A N 1
ATOM 755 C CA . PRO A 1 99 ? -2.383 -4.223 19.906 1.00 71.81 99 PRO A CA 1
ATOM 756 C C . PRO A 1 99 ? -2.698 -5.274 18.837 1.00 71.81 99 PRO A C 1
ATOM 758 O O . PRO A 1 99 ? -3.659 -6.033 18.946 1.00 71.81 99 PRO A O 1
ATOM 761 N N . ASN A 1 100 ? -1.855 -5.339 17.806 1.00 81.19 100 ASN A N 1
ATOM 762 C CA . ASN A 1 100 ? -1.990 -6.201 16.629 1.00 81.19 100 ASN A CA 1
ATOM 763 C C . ASN A 1 100 ? -3.178 -5.880 15.706 1.00 81.19 100 ASN A C 1
ATOM 765 O O . ASN A 1 100 ? -3.523 -6.691 14.843 1.00 81.19 100 ASN A O 1
ATOM 769 N N . SER A 1 101 ? -3.790 -4.697 15.827 1.00 87.00 101 SER A N 1
ATOM 770 C CA . SER A 1 101 ? -4.801 -4.242 14.867 1.00 87.00 101 SER A CA 1
ATOM 771 C C . SER A 1 101 ? -4.228 -4.179 13.449 1.00 87.00 101 SER A C 1
ATOM 773 O O . SER A 1 101 ? -3.179 -3.579 13.227 1.00 87.00 101 SER A O 1
ATOM 775 N N . PHE A 1 102 ? -4.932 -4.757 12.472 1.00 94.62 102 PHE A N 1
ATOM 776 C CA . PHE A 1 102 ? -4.570 -4.660 11.054 1.00 94.62 102 PHE A CA 1
ATOM 777 C C . PHE A 1 102 ? -4.952 -3.267 10.530 1.00 94.62 102 PHE A C 1
ATOM 779 O O . PHE A 1 102 ? -6.128 -2.977 10.284 1.00 94.62 102 PHE A O 1
ATOM 786 N N . THR A 1 103 ? -3.961 -2.386 10.410 1.00 95.94 103 THR A N 1
ATOM 787 C CA . THR A 1 103 ? -4.148 -0.949 10.161 1.00 95.94 103 THR A CA 1
ATOM 788 C C . THR A 1 103 ? -4.125 -0.591 8.682 1.00 95.94 103 THR A C 1
ATOM 790 O O . THR A 1 103 ? -4.950 0.207 8.236 1.00 95.94 103 THR A O 1
ATOM 793 N N . ALA A 1 104 ? -3.196 -1.162 7.915 1.00 97.44 104 ALA A N 1
ATOM 794 C CA . ALA A 1 104 ? -3.000 -0.820 6.511 1.00 97.44 104 ALA A CA 1
ATOM 795 C C . ALA A 1 104 ? -2.448 -1.992 5.694 1.00 97.44 104 ALA A C 1
ATOM 797 O O . ALA A 1 104 ? -1.729 -2.842 6.208 1.00 97.44 104 ALA A O 1
ATOM 798 N N . LEU A 1 105 ? -2.744 -2.008 4.399 1.00 98.31 105 LEU A N 1
ATOM 799 C CA . LEU A 1 105 ? -2.286 -3.002 3.430 1.00 98.31 105 LEU A CA 1
ATOM 800 C C . LEU A 1 105 ? -1.805 -2.280 2.177 1.00 98.31 105 LEU A C 1
ATOM 802 O O . LEU A 1 105 ? -2.517 -1.419 1.676 1.00 98.31 105 LEU A O 1
ATOM 806 N N . ALA A 1 106 ? -0.638 -2.619 1.644 1.00 98.62 106 ALA A N 1
ATOM 807 C CA . ALA A 1 106 ? -0.163 -2.048 0.386 1.00 98.62 106 ALA A CA 1
ATOM 808 C C . ALA A 1 106 ? -0.075 -3.109 -0.712 1.00 98.62 106 ALA A C 1
ATOM 810 O O . ALA A 1 106 ? 0.291 -4.242 -0.421 1.00 98.62 106 ALA A O 1
ATOM 811 N N . PHE A 1 107 ? -0.352 -2.721 -1.959 1.00 98.69 107 PHE A N 1
ATOM 812 C CA . PHE A 1 107 ? -0.159 -3.514 -3.179 1.00 98.69 107 PHE A CA 1
ATOM 813 C C . PHE A 1 107 ? 0.685 -2.757 -4.201 1.00 98.69 107 PHE A C 1
ATOM 815 O O . PHE A 1 107 ? 0.615 -1.528 -4.258 1.00 98.69 107 PHE A O 1
ATOM 822 N N . PHE A 1 108 ? 1.417 -3.482 -5.047 1.00 98.50 108 PHE A N 1
ATOM 823 C CA . PHE A 1 108 ? 2.175 -2.920 -6.166 1.00 98.50 108 PHE A CA 1
ATOM 824 C C . PHE A 1 108 ? 1.823 -3.608 -7.483 1.00 98.50 108 PHE A C 1
ATOM 826 O O . PHE A 1 108 ? 1.574 -4.811 -7.514 1.00 98.50 108 PHE A O 1
ATOM 833 N N . GLY A 1 109 ? 1.800 -2.839 -8.566 1.00 97.75 109 GLY A N 1
ATOM 834 C CA . GLY A 1 109 ? 1.580 -3.356 -9.911 1.00 97.75 109 GLY A CA 1
ATOM 835 C C . GLY A 1 109 ? 1.141 -2.271 -10.887 1.00 97.75 109 GLY A C 1
ATOM 836 O O . GLY A 1 109 ? 1.007 -1.097 -10.531 1.00 97.75 109 GLY A O 1
ATOM 837 N N . SER A 1 110 ? 0.910 -2.679 -12.128 1.00 96.31 110 SER A N 1
ATOM 838 C CA . SER A 1 110 ? 0.252 -1.861 -13.148 1.00 96.31 110 SER A CA 1
ATOM 839 C C . SER A 1 110 ? -1.236 -1.650 -12.837 1.00 96.31 110 SER A C 1
ATOM 841 O O . SER A 1 110 ? -1.827 -2.327 -11.987 1.00 96.31 110 SER A O 1
ATOM 843 N N . ASP A 1 111 ? -1.872 -0.716 -13.548 1.00 93.88 111 ASP A N 1
ATOM 844 C CA . ASP A 1 111 ? -3.311 -0.468 -13.420 1.00 93.88 111 ASP A CA 1
ATOM 845 C C . ASP A 1 111 ? -4.151 -1.733 -13.663 1.00 93.88 111 ASP A C 1
ATOM 847 O O . ASP A 1 111 ? -5.038 -2.033 -12.862 1.00 93.88 111 ASP A O 1
ATOM 851 N N . ASP A 1 112 ? -3.827 -2.515 -14.695 1.00 95.19 112 ASP A N 1
ATOM 852 C CA . ASP A 1 112 ? -4.570 -3.730 -15.048 1.00 95.19 112 ASP A CA 1
ATOM 853 C C . ASP A 1 112 ? -4.385 -4.856 -14.027 1.00 95.19 112 ASP A C 1
ATOM 855 O O . ASP A 1 112 ? -5.348 -5.550 -13.698 1.00 95.19 112 ASP A O 1
ATOM 859 N N . GLN A 1 113 ? -3.181 -5.002 -13.467 1.00 96.75 113 GLN A N 1
ATOM 860 C CA . GLN A 1 113 ? -2.904 -5.972 -12.402 1.00 96.75 113 GLN A CA 1
ATOM 861 C C . GLN A 1 113 ? -3.653 -5.632 -11.104 1.00 96.75 113 GLN A C 1
ATOM 863 O O . GLN A 1 113 ? -4.165 -6.523 -10.427 1.00 96.75 113 GLN A O 1
ATOM 868 N N . LEU A 1 114 ? -3.738 -4.344 -10.753 1.00 97.38 114 LEU A N 1
ATOM 869 C CA . LEU A 1 114 ? -4.345 -3.885 -9.499 1.00 97.38 114 LEU A CA 1
ATOM 870 C C . LEU A 1 114 ? -5.872 -3.766 -9.570 1.00 97.38 114 LEU A C 1
ATOM 872 O O . LEU A 1 114 ? -6.555 -3.935 -8.557 1.00 97.38 114 LEU A O 1
ATOM 876 N N . LYS A 1 115 ? -6.436 -3.483 -10.749 1.00 96.06 115 LYS A N 1
ATOM 877 C CA . LYS A 1 115 ? -7.873 -3.230 -10.943 1.00 96.06 115 LYS A CA 1
ATOM 878 C C . LYS A 1 115 ? -8.795 -4.332 -10.391 1.00 96.06 115 LYS A C 1
ATOM 880 O O . LYS A 1 115 ? -9.780 -3.958 -9.746 1.00 96.06 115 LYS A O 1
ATOM 885 N N . PRO A 1 116 ? -8.516 -5.643 -10.554 1.00 97.38 116 PRO A N 1
ATOM 886 C CA . PRO A 1 116 ? -9.337 -6.707 -9.969 1.00 97.38 116 PRO A CA 1
ATOM 887 C C . PRO A 1 116 ? -9.405 -6.673 -8.437 1.00 97.38 116 PRO A C 1
ATOM 889 O O . PRO A 1 116 ? -10.419 -7.071 -7.867 1.00 97.38 116 PRO A O 1
ATOM 892 N N . VAL A 1 117 ? -8.355 -6.177 -7.774 1.00 97.81 117 VAL A N 1
ATOM 893 C CA . VAL A 1 117 ? -8.224 -6.201 -6.310 1.00 97.81 117 VAL A CA 1
ATOM 894 C C . VAL A 1 117 ? -8.667 -4.881 -5.686 1.00 97.81 117 VAL A C 1
ATOM 896 O O . VAL A 1 117 ? -9.467 -4.877 -4.755 1.00 97.81 117 VAL A O 1
ATOM 899 N N . THR A 1 118 ? -8.196 -3.747 -6.207 1.00 97.44 118 THR A N 1
ATOM 900 C CA . THR A 1 118 ? -8.388 -2.434 -5.569 1.00 97.44 118 THR A CA 1
ATOM 901 C C . THR A 1 118 ? -9.271 -1.477 -6.367 1.00 97.44 118 THR A C 1
ATOM 903 O O . THR A 1 118 ? -9.609 -0.409 -5.868 1.00 97.44 118 THR A O 1
ATOM 906 N N . GLY A 1 119 ? -9.674 -1.823 -7.595 1.00 95.19 119 GLY A N 1
ATOM 907 C CA . GLY A 1 119 ? -10.325 -0.890 -8.528 1.00 95.19 119 GLY A CA 1
ATOM 908 C C . GLY A 1 119 ? -11.710 -0.382 -8.108 1.00 95.19 119 GLY A C 1
ATOM 909 O O . GLY A 1 119 ? -12.187 0.605 -8.659 1.00 95.19 119 GLY A O 1
ATOM 910 N N . LYS A 1 120 ? -12.361 -1.038 -7.139 1.00 96.56 120 LYS A N 1
ATOM 911 C CA . LYS A 1 120 ? -13.669 -0.630 -6.588 1.00 96.56 120 LYS A CA 1
ATOM 912 C C . LYS A 1 120 ? -13.561 0.112 -5.252 1.00 96.56 120 LYS A C 1
ATOM 914 O O . LYS A 1 120 ? -14.583 0.534 -4.712 1.00 96.56 120 LYS A O 1
ATOM 919 N N . LEU A 1 121 ? -12.354 0.226 -4.695 1.00 97.69 121 LEU A N 1
ATOM 920 C CA . LEU A 1 121 ? -12.130 0.919 -3.431 1.00 97.69 121 LEU A CA 1
ATOM 921 C C . LEU A 1 121 ? -12.202 2.430 -3.647 1.00 97.69 121 LEU A C 1
ATOM 923 O O . LEU A 1 121 ? -11.849 2.946 -4.708 1.00 97.69 121 LEU A O 1
ATOM 927 N N . ARG A 1 122 ? -12.679 3.145 -2.632 1.00 97.94 122 ARG A N 1
ATOM 928 C CA . ARG A 1 122 ? -12.769 4.605 -2.672 1.00 97.94 122 ARG A CA 1
ATOM 929 C C . ARG A 1 122 ? -11.468 5.216 -2.180 1.00 97.94 122 ARG A C 1
ATOM 931 O O . ARG A 1 122 ? -10.802 4.636 -1.330 1.00 97.94 122 ARG A O 1
ATOM 938 N N . LEU A 1 123 ? -11.134 6.395 -2.696 1.00 98.00 123 LEU A N 1
ATOM 939 C CA . LEU A 1 123 ? -10.039 7.196 -2.155 1.00 98.00 123 LEU A CA 1
ATOM 940 C C . LEU A 1 123 ? -10.318 7.539 -0.690 1.00 98.00 123 LEU A C 1
ATOM 942 O O . LEU A 1 123 ? -11.455 7.876 -0.348 1.00 98.00 123 LEU A O 1
ATOM 946 N N . LEU A 1 124 ? -9.276 7.464 0.138 1.00 95.56 124 LEU A N 1
ATOM 947 C CA . LEU A 1 124 ? -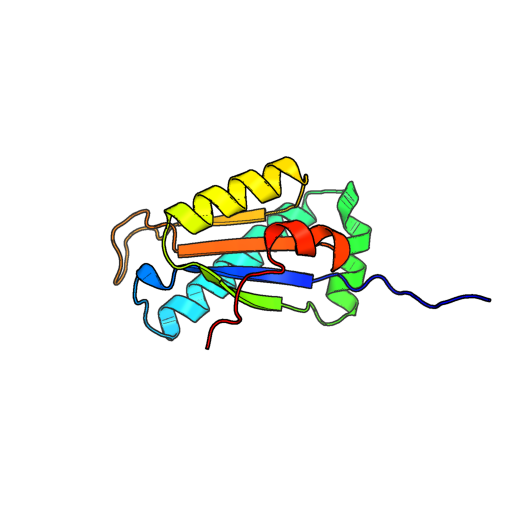9.317 7.981 1.500 1.00 95.56 124 LEU A CA 1
ATOM 948 C C . LEU A 1 124 ? -9.440 9.510 1.426 1.00 95.56 124 LEU A C 1
ATOM 950 O O . LEU A 1 124 ? -8.681 10.145 0.690 1.00 95.56 124 LEU A O 1
ATOM 954 N N . LYS A 1 125 ? -10.423 10.074 2.129 1.00 85.31 125 LYS A N 1
ATOM 955 C CA . LYS A 1 125 ? -10.675 11.519 2.192 1.00 85.31 125 LYS A CA 1
ATOM 956 C C . LYS A 1 125 ? -10.166 12.112 3.493 1.00 85.31 125 LYS A C 1
ATOM 958 O O . LYS A 1 125 ? -10.265 11.406 4.519 1.00 85.31 125 LYS A O 1
#

Sequence (125 aa):
MWEDVTVAYKMVIVMNTGLNMGIGKIASQAAHAALGLYEVIKERADLSNDLSIWNENGSRKIVVEAKNTFDLVKLCSAGKLHNLPFFCVHDAGLTEVEPNSFTALAFFGSDDQLKPVTGKLRLLK

Nearest PDB structures (foldseek):
  1xty-assembly2_D  TM=9.594E-01  e=7.279E-12  Saccharolobus solfataricus P2
  2d3k-assembly1_B  TM=9.264E-01  e=2.105E-12  Pyrococcus horikoshii OT3
  2zv3-assembly3_F  TM=9.105E-01  e=5.372E-11  Methanocaldococcus jannaschii DSM 2661
  3erj-assembly1_A  TM=8.892E-01  e=2.132E-10  Archaeoglobus fulgidus
  3erj-assembly1_B  TM=8.395E-01  e=2.016E-08  Archaeoglobus fulgidus

InterPro domains:
  IPR002833 Peptidyl-tRNA hydrolase, PTH2 [PF01981] (9-124)
  IPR002833 Peptidyl-tRNA hydrolase, PTH2 [PTHR12649] (8-124)
  IPR023476 Peptidyl-tRNA hydrolase II domain superfamily [G3DSA:3.40.1490.10] (7-125)
  IPR023476 Peptidyl-tRNA hydrolase II domain superfamily [SSF102462] (9-124)

Secondary structure (DSSP, 8-state):
--------EEEEEEEEGGG---HHHHHHHHHHHHHHHHHHHHT-GGGHHHHHHHHHTTT-EEEEEESSHHHHHHHHHHHHHTT--EEEEE--SSSSS-TT-EEEEEEEEEHHHHHHHHTTPPBP-

Foldseek 3Di:
DDPPCLQAKAKEKEFACLLVDDPVVLVVQSVVFLVQLLVQQCPDPVCPVVSVSCVVVVHHYFYFYDHAPVLVVVLVVVCVVLVWRKDWDFACCPDSGHHRGGTMMMTMDGPVSCCVRPVPTGGDD

Radius of gyration: 14.72 Å; Cα contacts (8 Å, |Δi|>4): 205; chains: 1; bounding box: 29×27×56 Å

Solvent-accessible surface area (backbone atoms only — not comparable to full-atom values): 7017 Å² total; per-residue (Å²): 142,76,82,86,72,73,79,60,40,37,34,43,36,36,34,32,58,61,68,68,65,54,71,71,54,50,52,52,44,51,51,51,13,53,51,53,28,49,55,61,44,71,75,32,77,95,39,48,66,59,51,49,55,21,55,76,63,71,56,44,73,46,56,24,47,30,71,32,58,68,53,49,54,50,45,53,52,45,32,59,75,70,71,43,58,63,24,81,32,58,40,88,43,90,60,102,54,67,63,64,38,61,45,25,36,20,37,48,40,37,63,78,72,40,37,86,66,53,63,84,52,49,69,59,128

Mean predicted aligned error: 4.82 Å